Protein AF-A0A563VP16-F1 (afdb_monomer_lite)

Foldseek 3Di:
DLLLVVVLVLVCVQPNNLQKDAFPQWEQWPDPPRTDGFRIFGADPVVSVVCPPPSYHYLPDQATQETEHEQDDDDVSCCCQVPVVQLGCLRSVHQKYWYQYQVVLWIWIWGRDPSHTDTPDIFHDQDFDDDPVRRVDGDHSCNSNVSVPPD

pLDDT: mean 92.42, std 10.99, range [36.97, 98.69]

Secondary structure (DSSP, 8-state):
-HHHHHHHHHHHHHH-GGGEEETT-EEE-SSSSSEE--SEEEPPHHHHHHTSS--EE-TTSPPPSEEEEEPPSSHHHHHIIIIIIHHHHHHTT-SEEEEEETTTTEEEEEEEETTEEEEEEEEETTPBP--SS-TT---BHHHHHHTT---

InterPro domains:
  IPR008538 Putative restriction endonuclease [PF05685] (24-141)
  IPR008538 Putative restriction endonuclease [cd06260] (2-112)
  IPR011335 Restriction endonuclease type II-like [SSF52980] (31-145)
  IPR012296 Nuclease, putative, TT1808 [G3DSA:3.90.1570.10] (1-147)

Sequence (151 aa):
MQIATFLLLQFALLVGYRRVRGHGLELEVNGEPRNRYPDLTILREEHIQQLAKRNTLRLKMTPPLLVIEVVSPGELQRDRDYIAKRSQYQDCGISEYWIVDPDTQTVMVLELVAKTYTEVGSFSGYEQVRSPQFRELNLTAAQIFASANQE

Organism: NCBI:txid945734

Radius of gyration: 14.53 Å; chains: 1; bounding box: 38×34×43 Å

Structure (mmCIF, N/CA/C/O backbone):
data_AF-A0A563VP16-F1
#
_entry.id   AF-A0A563VP16-F1
#
loop_
_atom_site.group_PDB
_atom_site.id
_atom_site.type_symbol
_atom_site.label_atom_id
_atom_site.label_alt_id
_atom_site.label_comp_id
_atom_site.label_asym_id
_atom_site.label_entity_id
_atom_site.label_seq_id
_atom_site.pdbx_PDB_ins_code
_atom_site.Cartn_x
_atom_site.Cartn_y
_atom_site.Cartn_z
_atom_site.occupancy
_atom_site.B_iso_or_equiv
_atom_site.auth_seq_id
_atom_site.auth_comp_id
_atom_site.auth_asym_id
_atom_site.auth_atom_id
_atom_site.pdbx_PDB_model_num
ATOM 1 N N . MET A 1 1 ? 2.208 2.641 14.647 1.00 68.81 1 MET A N 1
ATOM 2 C CA . MET A 1 1 ? 3.373 1.720 14.623 1.00 68.81 1 MET A CA 1
ATOM 3 C C . MET A 1 1 ? 2.979 0.256 14.852 1.00 68.81 1 MET A C 1
ATOM 5 O O . MET A 1 1 ? 3.448 -0.592 14.108 1.00 68.81 1 MET A O 1
ATOM 9 N N . GLN A 1 2 ? 2.109 -0.062 15.821 1.00 89.88 2 GLN A N 1
ATOM 10 C CA . GLN A 1 2 ? 1.733 -1.453 16.140 1.00 89.88 2 GLN A CA 1
ATOM 11 C C . GLN A 1 2 ? 1.025 -2.189 14.979 1.00 89.88 2 GLN A C 1
ATOM 13 O O . GLN A 1 2 ? 1.425 -3.302 14.645 1.00 89.88 2 GLN A O 1
ATOM 18 N N . ILE A 1 3 ? 0.083 -1.533 14.286 1.00 94.19 3 ILE A N 1
ATOM 19 C CA . ILE A 1 3 ? -0.632 -2.091 13.116 1.00 94.19 3 ILE A CA 1
ATOM 20 C C . ILE A 1 3 ? 0.329 -2.545 12.007 1.00 94.19 3 ILE A C 1
ATOM 22 O O . ILE A 1 3 ? 0.245 -3.675 11.530 1.00 94.19 3 ILE A O 1
ATOM 26 N N . ALA A 1 4 ? 1.272 -1.683 11.611 1.00 93.12 4 ALA A N 1
ATOM 27 C CA . ALA A 1 4 ? 2.241 -1.998 10.562 1.00 93.12 4 ALA A CA 1
ATOM 28 C C . ALA A 1 4 ? 3.132 -3.190 10.952 1.00 93.12 4 ALA A C 1
ATOM 30 O O . ALA A 1 4 ? 3.375 -4.071 10.131 1.00 93.12 4 ALA A O 1
ATOM 31 N N . THR A 1 5 ? 3.564 -3.265 12.216 1.00 94.62 5 THR A N 1
ATOM 32 C CA . THR A 1 5 ? 4.327 -4.408 12.739 1.00 94.62 5 THR A CA 1
ATOM 33 C C . THR A 1 5 ? 3.503 -5.695 12.737 1.00 94.62 5 THR A C 1
ATOM 35 O O . THR A 1 5 ? 4.008 -6.737 12.326 1.00 94.62 5 THR A O 1
ATOM 38 N N . PHE A 1 6 ? 2.236 -5.643 13.157 1.00 96.44 6 PHE A N 1
ATOM 39 C CA . PHE A 1 6 ? 1.346 -6.802 13.114 1.00 96.44 6 PHE A CA 1
ATOM 40 C C . PHE A 1 6 ? 1.196 -7.324 11.681 1.00 96.44 6 PHE A C 1
ATOM 42 O O . PHE A 1 6 ? 1.455 -8.501 11.427 1.00 96.44 6 PHE A O 1
ATOM 49 N N . LEU A 1 7 ? 0.872 -6.444 10.729 1.00 97.25 7 LEU A N 1
ATOM 50 C CA . LEU A 1 7 ? 0.759 -6.806 9.315 1.00 97.25 7 LEU A CA 1
ATOM 51 C C . LEU A 1 7 ? 2.080 -7.346 8.759 1.00 97.25 7 LEU A C 1
ATOM 53 O O . LEU A 1 7 ? 2.073 -8.344 8.042 1.00 97.25 7 LEU A O 1
ATOM 57 N N . LEU A 1 8 ? 3.219 -6.758 9.134 1.00 97.38 8 LEU A N 1
ATOM 58 C CA . LEU A 1 8 ? 4.539 -7.258 8.752 1.00 97.38 8 LEU A CA 1
ATOM 59 C C . LEU A 1 8 ? 4.726 -8.718 9.165 1.00 97.38 8 LEU A C 1
ATOM 61 O O . LEU A 1 8 ? 5.177 -9.517 8.347 1.00 97.38 8 LEU A O 1
ATOM 65 N N . LEU A 1 9 ? 4.367 -9.078 10.399 1.00 96.94 9 LEU A N 1
ATOM 66 C CA . LEU A 1 9 ? 4.473 -10.454 10.887 1.00 96.94 9 LEU A CA 1
ATOM 67 C C . LEU A 1 9 ? 3.534 -11.397 10.127 1.00 96.94 9 LEU A C 1
ATOM 69 O O . LEU A 1 9 ? 3.963 -12.474 9.715 1.00 96.94 9 LEU A O 1
ATOM 73 N N . GLN A 1 10 ? 2.288 -10.980 9.882 1.00 97.56 10 GLN A N 1
ATOM 74 C CA . GLN A 1 10 ? 1.316 -11.784 9.133 1.00 97.56 10 GLN A CA 1
ATOM 75 C C . GLN A 1 10 ? 1.794 -12.061 7.703 1.00 97.56 10 GLN A C 1
ATOM 77 O O . GLN A 1 10 ? 1.821 -13.209 7.259 1.00 97.56 10 GLN A O 1
ATOM 82 N N . PHE A 1 11 ? 2.269 -11.033 6.998 1.00 98.12 11 PHE A N 1
ATOM 83 C CA . P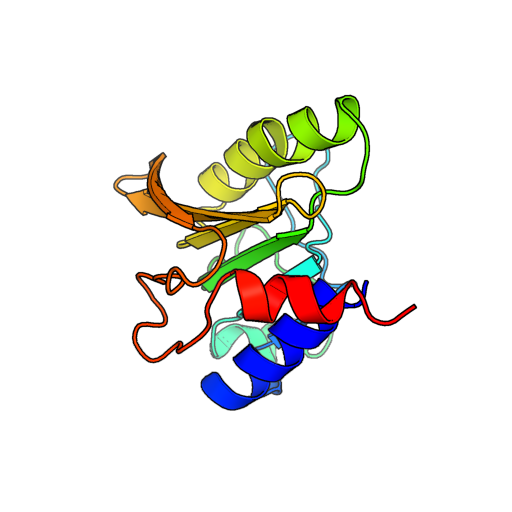HE A 1 11 ? 2.816 -11.213 5.658 1.00 98.12 11 PHE A CA 1
ATOM 84 C C . PHE A 1 11 ? 4.148 -11.969 5.665 1.00 98.12 11 PHE A C 1
ATOM 86 O O . PHE A 1 11 ? 4.402 -12.748 4.752 1.00 98.12 11 PHE A O 1
ATOM 93 N N . ALA A 1 12 ? 4.997 -11.810 6.682 1.00 97.75 12 ALA A N 1
ATOM 94 C CA . ALA A 1 12 ? 6.248 -12.561 6.772 1.00 97.75 12 ALA A CA 1
ATOM 95 C C . ALA A 1 12 ? 6.002 -14.068 6.924 1.00 97.75 12 ALA A C 1
ATOM 97 O O . ALA A 1 12 ? 6.757 -14.856 6.352 1.00 97.75 12 ALA A O 1
ATOM 98 N N . LEU A 1 13 ? 4.946 -14.458 7.645 1.00 96.88 13 LEU A N 1
ATOM 99 C CA . LEU A 1 13 ? 4.494 -15.848 7.740 1.00 96.88 13 LEU A CA 1
ATOM 100 C C . LEU A 1 13 ? 3.905 -16.351 6.417 1.00 96.88 13 LEU A C 1
ATOM 102 O O . LEU A 1 13 ? 4.166 -17.488 6.038 1.00 96.88 13 LEU A O 1
ATOM 106 N N . LEU A 1 14 ? 3.159 -15.503 5.703 1.00 97.31 14 LEU A N 1
ATOM 107 C CA . LEU A 1 14 ? 2.484 -15.879 4.460 1.00 97.31 14 LEU A CA 1
ATOM 108 C C . LEU A 1 14 ? 3.432 -15.993 3.255 1.00 97.31 14 LEU A C 1
ATOM 110 O O . LEU A 1 14 ? 3.327 -16.929 2.470 1.00 97.31 14 LEU A O 1
ATOM 114 N N . VAL A 1 15 ? 4.350 -15.036 3.080 1.00 97.19 15 VAL A N 1
ATOM 115 C CA . VAL A 1 15 ? 5.194 -14.931 1.871 1.00 97.19 15 VAL A CA 1
ATOM 116 C C . VAL A 1 15 ? 6.691 -15.095 2.135 1.00 97.19 15 VAL A C 1
ATOM 118 O O . VAL A 1 15 ? 7.493 -15.058 1.201 1.00 97.19 15 VAL A O 1
ATOM 121 N N . GLY A 1 16 ? 7.086 -15.261 3.398 1.00 97.62 16 GLY A N 1
ATOM 122 C CA . GLY A 1 16 ? 8.479 -15.314 3.830 1.00 97.62 16 GLY A CA 1
ATOM 123 C C . GLY A 1 16 ? 9.070 -13.931 4.124 1.00 97.62 16 GLY A C 1
ATOM 124 O O . GLY A 1 16 ? 9.001 -13.000 3.319 1.00 97.62 16 GLY A O 1
ATOM 125 N N . TYR A 1 17 ? 9.749 -13.810 5.269 1.00 96.69 17 TYR A N 1
ATOM 126 C CA . TYR A 1 17 ? 10.275 -12.542 5.800 1.00 96.69 17 TYR A CA 1
ATOM 127 C C . TYR A 1 17 ? 11.169 -11.752 4.825 1.00 96.69 17 TYR A C 1
ATOM 129 O O . TYR A 1 17 ? 11.187 -10.524 4.845 1.00 96.69 17 TYR A O 1
ATOM 137 N N . ARG A 1 18 ? 11.896 -12.429 3.922 1.00 97.06 18 ARG A N 1
ATOM 138 C CA . ARG A 1 18 ? 12.786 -11.768 2.948 1.00 97.06 18 ARG A CA 1
ATOM 139 C C . ARG A 1 18 ? 12.034 -10.929 1.919 1.00 97.06 18 ARG A C 1
ATOM 141 O O . ARG A 1 18 ? 12.650 -10.023 1.352 1.00 97.06 18 ARG A O 1
ATOM 148 N N . ARG A 1 19 ? 10.745 -11.199 1.700 1.00 97.94 19 ARG A N 1
ATOM 149 C CA . ARG A 1 19 ? 9.876 -10.467 0.769 1.00 97.94 19 ARG A CA 1
ATOM 150 C C . ARG A 1 19 ? 9.106 -9.330 1.428 1.00 97.94 19 ARG A C 1
ATOM 152 O O . ARG A 1 19 ? 8.422 -8.596 0.731 1.00 97.94 19 ARG A O 1
ATOM 159 N N . VAL A 1 20 ? 9.237 -9.146 2.736 1.00 98.12 20 VAL A N 1
ATOM 160 C CA . VAL A 1 20 ? 8.524 -8.098 3.464 1.00 98.12 20 VAL A CA 1
ATOM 161 C C . VAL A 1 20 ? 9.502 -6.993 3.846 1.00 98.12 20 VAL A C 1
ATOM 163 O O . VAL A 1 20 ? 10.611 -7.255 4.322 1.00 98.12 20 VAL A O 1
ATOM 166 N N . ARG A 1 21 ? 9.133 -5.739 3.592 1.00 97.12 21 ARG A N 1
ATOM 167 C CA . ARG A 1 21 ? 9.887 -4.558 4.025 1.00 97.12 21 ARG A CA 1
ATOM 168 C C . ARG A 1 21 ? 8.952 -3.630 4.772 1.00 97.12 21 ARG A C 1
ATOM 170 O O . ARG A 1 21 ? 7.931 -3.247 4.220 1.00 97.12 21 ARG A O 1
ATOM 177 N N . GLY A 1 22 ? 9.304 -3.304 6.009 1.00 94.25 22 GLY A N 1
ATOM 178 C CA . GLY A 1 22 ? 8.622 -2.259 6.765 1.00 94.25 22 GLY A CA 1
ATOM 179 C C . GLY A 1 22 ? 9.180 -0.871 6.453 1.00 94.25 22 GLY A C 1
ATOM 180 O O . GLY A 1 22 ? 9.892 -0.672 5.462 1.00 94.25 22 GLY A O 1
ATOM 181 N N . HIS A 1 23 ? 8.918 0.053 7.373 1.00 86.25 23 HIS A N 1
ATOM 182 C CA . HIS A 1 23 ? 9.420 1.421 7.341 1.00 86.25 23 HIS A CA 1
ATOM 183 C C . HIS A 1 23 ? 10.941 1.488 7.082 1.00 86.25 23 HIS A C 1
ATOM 185 O O . HIS A 1 23 ? 11.735 0.805 7.735 1.00 86.25 23 HIS A O 1
ATOM 191 N N . GLY A 1 24 ? 11.349 2.331 6.126 1.00 90.62 24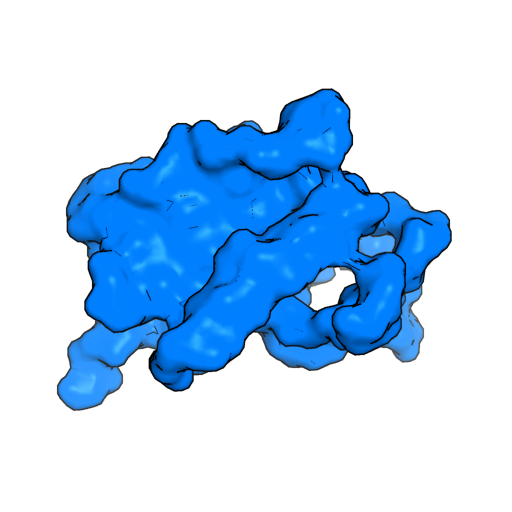 GLY A N 1
ATOM 192 C CA . GLY A 1 24 ? 12.745 2.508 5.698 1.00 90.62 24 GLY A CA 1
ATOM 193 C C . GLY A 1 24 ? 13.063 1.977 4.296 1.00 90.62 24 GLY A C 1
ATOM 194 O O . GLY A 1 24 ? 14.196 2.119 3.830 1.00 90.62 24 GLY A O 1
ATOM 195 N N . LEU A 1 25 ? 12.091 1.376 3.606 1.00 96.94 25 LEU A N 1
ATOM 196 C CA . LEU A 1 25 ? 12.164 1.175 2.160 1.00 96.94 25 LEU A CA 1
ATOM 197 C C . LEU A 1 25 ? 11.921 2.504 1.443 1.00 96.94 25 LEU A C 1
ATOM 199 O O . LEU A 1 25 ? 10.872 3.113 1.611 1.00 96.94 25 LEU A O 1
ATOM 203 N N . GLU A 1 26 ? 12.883 2.936 0.633 1.00 97.94 26 GLU A N 1
ATOM 204 C CA . GLU A 1 26 ? 12.706 4.069 -0.276 1.00 97.94 26 GLU A CA 1
ATOM 205 C C . GLU A 1 26 ? 12.045 3.571 -1.568 1.00 97.94 26 GLU A C 1
ATOM 207 O O . GLU A 1 26 ? 12.527 2.627 -2.195 1.00 97.94 26 GLU A O 1
ATOM 212 N N . LEU A 1 27 ? 10.950 4.198 -1.979 1.00 98.06 27 LEU A N 1
ATOM 213 C CA . LEU A 1 27 ? 10.264 3.919 -3.237 1.00 98.06 27 LEU A CA 1
ATOM 214 C C . LEU A 1 27 ? 10.276 5.184 -4.094 1.00 98.06 27 LEU A C 1
ATOM 216 O O . LEU A 1 27 ? 9.635 6.172 -3.739 1.00 98.06 27 LEU A O 1
ATOM 220 N N . GLU A 1 28 ? 10.997 5.152 -5.213 1.00 97.88 28 GLU A N 1
ATOM 221 C CA . GLU A 1 28 ? 10.944 6.222 -6.209 1.00 97.88 28 GLU A CA 1
ATOM 222 C C . GLU A 1 28 ? 9.549 6.253 -6.848 1.00 97.88 28 GLU A C 1
ATOM 224 O O . GLU A 1 28 ? 9.013 5.220 -7.255 1.00 97.88 28 GLU A O 1
ATOM 229 N N . VAL A 1 29 ? 8.975 7.448 -6.951 1.00 96.94 29 VAL A N 1
ATOM 230 C CA . VAL A 1 29 ? 7.653 7.700 -7.528 1.00 96.94 29 VAL A CA 1
ATOM 231 C C . VAL A 1 29 ? 7.712 8.867 -8.513 1.00 96.94 29 VAL A C 1
ATOM 233 O O . VAL A 1 29 ? 8.615 9.703 -8.468 1.00 96.94 29 VAL A O 1
ATOM 236 N N . ASN A 1 30 ? 6.727 8.942 -9.407 1.00 93.81 30 ASN A N 1
ATOM 237 C CA . ASN A 1 30 ? 6.570 10.095 -10.290 1.00 93.81 30 ASN A CA 1
ATOM 238 C C . ASN A 1 30 ? 6.022 11.313 -9.521 1.00 93.81 30 ASN A C 1
ATOM 240 O O . ASN A 1 30 ? 5.253 11.171 -8.568 1.00 93.81 30 ASN A O 1
ATOM 244 N N . GLY A 1 31 ? 6.377 12.519 -9.967 1.00 91.75 31 GLY A N 1
ATOM 245 C CA . GLY A 1 31 ? 5.912 13.774 -9.367 1.00 91.75 31 GLY A CA 1
ATOM 246 C C . GLY A 1 31 ? 6.653 14.164 -8.084 1.00 91.75 31 GLY A C 1
ATOM 247 O O . GLY A 1 31 ? 7.761 13.696 -7.827 1.00 91.75 31 GLY A O 1
ATOM 248 N N . GLU A 1 32 ? 6.048 15.054 -7.295 1.00 88.19 32 GLU A N 1
ATOM 249 C CA . GLU A 1 32 ? 6.608 15.527 -6.026 1.00 88.19 32 GLU A CA 1
ATOM 250 C C . GLU A 1 32 ? 5.757 15.046 -4.831 1.00 88.19 32 GLU A C 1
ATOM 252 O O . GLU A 1 32 ? 4.532 15.191 -4.852 1.00 88.19 32 GLU A O 1
ATOM 257 N N . PRO A 1 33 ? 6.376 14.485 -3.774 1.00 92.06 33 PRO A N 1
ATOM 258 C CA . PRO A 1 33 ? 7.802 14.173 -3.665 1.00 92.06 33 PRO A CA 1
ATOM 259 C C . PRO A 1 33 ? 8.194 13.008 -4.584 1.00 92.06 33 PRO A C 1
ATOM 261 O O . PRO A 1 33 ? 7.378 12.122 -4.831 1.00 92.06 33 PRO A O 1
ATOM 264 N N . ARG A 1 34 ? 9.462 12.982 -5.014 1.00 95.06 34 ARG A N 1
ATOM 265 C CA . ARG A 1 34 ? 10.032 11.921 -5.874 1.00 95.06 34 ARG A CA 1
ATOM 266 C C . ARG A 1 34 ? 10.254 10.581 -5.185 1.00 95.06 34 ARG A C 1
ATOM 268 O O . ARG A 1 34 ? 10.492 9.587 -5.857 1.00 95.06 34 ARG A O 1
ATOM 275 N N . ASN A 1 35 ? 10.195 10.558 -3.858 1.00 95.38 35 ASN A N 1
ATOM 276 C CA . ASN A 1 35 ? 10.354 9.354 -3.058 1.00 95.38 35 ASN A CA 1
ATOM 277 C C . ASN A 1 35 ? 9.229 9.250 -2.029 1.00 95.38 35 ASN A C 1
ATOM 279 O O . ASN A 1 35 ? 8.817 10.247 -1.423 1.00 95.38 35 ASN A O 1
ATOM 283 N N . ARG A 1 36 ? 8.777 8.022 -1.794 1.00 95.38 36 ARG A N 1
ATOM 284 C CA . ARG A 1 36 ? 7.901 7.640 -0.688 1.00 95.38 36 ARG A CA 1
ATOM 285 C C . ARG A 1 36 ? 8.598 6.616 0.200 1.00 95.38 36 ARG A C 1
ATOM 287 O O . ARG A 1 36 ? 9.522 5.932 -0.230 1.00 95.38 36 ARG A O 1
ATOM 294 N N . TYR A 1 37 ? 8.131 6.535 1.439 1.00 95.69 37 TYR A N 1
ATOM 295 C CA . TYR A 1 37 ? 8.591 5.577 2.438 1.00 95.69 37 TYR A CA 1
ATOM 296 C C . TYR A 1 37 ? 7.358 4.869 2.988 1.00 95.69 37 TYR A C 1
ATOM 298 O O . TYR A 1 37 ? 6.785 5.357 3.961 1.00 95.69 37 TYR A O 1
ATOM 306 N N . PRO A 1 38 ? 6.888 3.805 2.318 1.00 96.00 38 PRO A N 1
ATOM 307 C CA . PRO A 1 38 ? 5.683 3.122 2.752 1.00 96.00 38 PRO A CA 1
ATOM 308 C C . PRO A 1 38 ? 5.875 2.419 4.097 1.00 96.00 38 PRO A C 1
ATOM 310 O O . PRO A 1 38 ? 6.982 1.971 4.416 1.00 96.00 38 PRO A O 1
ATOM 313 N N . ASP A 1 39 ? 4.790 2.267 4.857 1.00 95.88 39 ASP A N 1
ATOM 314 C CA . ASP A 1 39 ? 4.823 1.566 6.146 1.00 95.88 39 ASP A CA 1
ATOM 315 C C . ASP A 1 39 ? 5.104 0.070 5.987 1.00 95.88 39 ASP A C 1
ATOM 317 O O . ASP A 1 39 ? 5.850 -0.518 6.778 1.00 95.88 39 ASP A O 1
ATOM 321 N N . LEU A 1 40 ? 4.527 -0.546 4.950 1.00 97.75 40 LEU A N 1
ATOM 322 C CA . LEU A 1 40 ? 4.795 -1.927 4.573 1.00 97.75 40 LEU A CA 1
ATOM 323 C C . LEU A 1 40 ? 4.795 -2.088 3.054 1.00 97.75 40 LEU A C 1
ATOM 325 O O . LEU A 1 40 ? 3.994 -1.498 2.330 1.00 97.75 40 LEU A O 1
ATOM 329 N N . THR A 1 41 ? 5.691 -2.927 2.551 1.00 98.50 41 THR A N 1
ATOM 330 C CA . THR A 1 41 ? 5.756 -3.291 1.138 1.00 98.50 41 THR A CA 1
ATOM 331 C C . THR A 1 41 ? 6.049 -4.776 0.987 1.00 98.50 41 THR A C 1
ATOM 333 O O . THR A 1 41 ? 6.980 -5.307 1.603 1.00 98.50 41 THR A O 1
ATOM 336 N N . ILE A 1 42 ? 5.271 -5.438 0.131 1.00 98.56 42 ILE A N 1
ATOM 337 C CA . ILE A 1 42 ? 5.497 -6.824 -0.270 1.00 98.56 42 ILE A CA 1
ATOM 338 C C . ILE A 1 42 ? 6.225 -6.842 -1.606 1.00 98.56 42 ILE A C 1
ATOM 340 O O . ILE A 1 42 ? 5.730 -6.391 -2.640 1.00 98.56 42 ILE A O 1
ATOM 344 N N . LEU A 1 43 ? 7.434 -7.377 -1.559 1.00 98.38 43 LEU A N 1
ATOM 345 C CA . LEU A 1 43 ? 8.354 -7.459 -2.671 1.00 98.38 43 LEU A CA 1
ATOM 346 C C . LEU A 1 43 ? 8.085 -8.686 -3.549 1.00 98.38 43 LEU A C 1
ATOM 348 O O . LEU A 1 43 ? 7.582 -9.732 -3.112 1.00 98.38 43 LEU A O 1
ATOM 352 N N . ARG A 1 44 ? 8.527 -8.571 -4.799 1.00 98.12 44 ARG A N 1
ATOM 353 C CA . ARG A 1 44 ? 8.737 -9.713 -5.689 1.00 98.12 44 ARG A CA 1
ATOM 354 C C . ARG A 1 44 ? 10.014 -10.454 -5.299 1.00 98.12 44 ARG A C 1
ATOM 356 O O . ARG A 1 44 ? 10.826 -9.957 -4.519 1.00 98.12 44 ARG A O 1
ATOM 363 N N . GLU A 1 45 ? 10.210 -11.655 -5.827 1.00 97.06 45 GLU A N 1
ATOM 364 C CA . GLU A 1 45 ? 11.415 -12.426 -5.511 1.00 97.06 45 GLU A CA 1
ATOM 365 C C . GLU A 1 45 ? 12.683 -11.774 -6.071 1.00 97.06 45 GLU A C 1
ATOM 367 O O . GLU A 1 45 ? 13.695 -11.708 -5.367 1.00 97.06 45 GLU A O 1
ATOM 372 N N . GLU A 1 46 ? 12.629 -11.201 -7.281 1.00 97.38 46 GLU A N 1
ATOM 373 C CA . GLU A 1 46 ? 13.791 -10.548 -7.895 1.00 97.38 46 GLU A CA 1
ATOM 374 C C . GLU A 1 46 ? 14.295 -9.344 -7.082 1.00 97.38 46 GLU A C 1
ATOM 376 O O . GLU A 1 46 ? 15.496 -9.052 -7.049 1.00 97.38 46 GLU A O 1
ATOM 381 N N . HIS A 1 47 ? 13.393 -8.685 -6.349 1.00 98.06 47 HIS A N 1
ATOM 382 C CA . HIS A 1 47 ? 13.709 -7.546 -5.491 1.00 98.06 47 HIS A CA 1
ATOM 383 C C . HIS A 1 47 ? 14.662 -7.929 -4.358 1.00 98.06 47 HIS A C 1
ATOM 385 O O . HIS A 1 47 ? 15.477 -7.109 -3.945 1.00 98.06 47 HIS A O 1
ATOM 391 N N . ILE A 1 48 ? 14.630 -9.172 -3.868 1.00 96.50 48 ILE A N 1
ATOM 392 C CA . ILE A 1 48 ? 15.469 -9.604 -2.740 1.00 96.50 48 ILE A CA 1
ATOM 393 C C . ILE A 1 48 ? 16.955 -9.386 -3.047 1.00 96.50 48 ILE A C 1
ATOM 395 O O . ILE A 1 48 ? 17.695 -8.884 -2.200 1.00 96.50 48 ILE A O 1
ATOM 399 N N . GLN A 1 49 ? 17.394 -9.750 -4.255 1.00 96.62 49 GLN A N 1
ATOM 400 C CA . GLN A 1 49 ? 18.780 -9.551 -4.676 1.00 96.62 49 GLN A CA 1
ATOM 401 C C . GLN A 1 49 ? 19.043 -8.099 -5.084 1.00 96.62 49 GLN A C 1
ATOM 403 O O . GLN A 1 49 ? 20.083 -7.541 -4.734 1.00 96.62 49 GLN A O 1
ATOM 408 N N . GLN A 1 50 ? 18.095 -7.464 -5.780 1.00 96.88 50 GLN A N 1
ATOM 409 C CA . GLN A 1 50 ? 18.245 -6.084 -6.250 1.00 96.88 50 GLN A CA 1
ATOM 410 C C . GLN A 1 50 ? 18.389 -5.078 -5.094 1.00 96.88 50 GLN A C 1
ATOM 412 O O . GLN A 1 50 ? 19.124 -4.099 -5.227 1.00 96.88 50 GLN A O 1
ATOM 417 N N . LEU A 1 51 ? 17.750 -5.344 -3.948 1.00 96.44 51 LEU A N 1
ATOM 418 C CA . LEU A 1 51 ? 17.782 -4.482 -2.763 1.00 96.44 51 LEU A CA 1
ATOM 419 C C . LEU A 1 51 ? 18.868 -4.866 -1.746 1.00 96.44 51 LEU A C 1
ATOM 421 O O . LEU A 1 51 ? 18.985 -4.223 -0.705 1.00 96.44 51 LEU A O 1
ATOM 425 N N . ALA A 1 52 ? 19.695 -5.878 -2.027 1.00 92.69 52 ALA A N 1
ATOM 426 C CA . ALA A 1 52 ? 20.693 -6.372 -1.074 1.00 92.69 52 ALA A CA 1
ATOM 427 C C . ALA A 1 52 ? 21.737 -5.313 -0.671 1.00 92.69 52 ALA A C 1
ATOM 429 O O . ALA A 1 52 ? 22.263 -5.354 0.437 1.00 92.69 52 ALA A O 1
ATOM 430 N N . LYS A 1 53 ? 22.044 -4.367 -1.572 1.00 90.81 53 LYS A N 1
ATOM 431 C CA . LYS A 1 53 ? 23.014 -3.283 -1.325 1.00 90.81 53 LYS A CA 1
ATOM 432 C C . LYS A 1 53 ? 22.366 -1.964 -0.920 1.00 90.81 53 LYS A C 1
ATOM 434 O O . LYS A 1 53 ? 22.987 -1.168 -0.226 1.00 90.81 53 LYS A O 1
ATOM 439 N N . ARG A 1 54 ? 21.154 -1.699 -1.408 1.00 93.88 54 ARG A N 1
ATOM 440 C CA . ARG A 1 54 ? 20.424 -0.458 -1.154 1.00 93.88 54 ARG A CA 1
ATOM 441 C C . ARG A 1 54 ? 18.940 -0.776 -1.073 1.00 93.88 54 ARG A C 1
ATOM 443 O O . ARG A 1 54 ? 18.388 -1.338 -2.013 1.00 93.88 54 ARG A O 1
ATOM 450 N N . ASN A 1 55 ? 18.306 -0.375 0.023 1.00 96.25 55 ASN A N 1
ATOM 451 C CA . ASN A 1 55 ? 16.886 -0.600 0.270 1.00 96.25 55 ASN A CA 1
ATOM 452 C C . ASN A 1 55 ? 16.017 0.429 -0.481 1.00 96.25 55 ASN A C 1
ATOM 454 O O . ASN A 1 55 ? 15.258 1.173 0.135 1.00 96.25 55 ASN A O 1
ATOM 458 N N . THR A 1 56 ? 16.184 0.497 -1.806 1.00 97.81 56 THR A N 1
ATOM 459 C CA . THR A 1 56 ? 15.488 1.446 -2.683 1.00 97.81 56 THR A CA 1
ATOM 460 C C . THR A 1 56 ? 14.899 0.723 -3.890 1.00 97.81 56 THR A C 1
ATOM 462 O O . THR A 1 56 ? 15.640 0.117 -4.669 1.00 97.81 56 THR A O 1
ATOM 465 N N . LEU A 1 57 ? 13.585 0.836 -4.076 1.00 97.94 57 LEU A N 1
ATOM 466 C CA . LEU A 1 57 ? 12.889 0.480 -5.310 1.00 97.94 57 LEU A CA 1
ATOM 467 C C . LEU A 1 57 ? 12.899 1.680 -6.253 1.00 97.94 57 LEU A C 1
ATOM 469 O O . LEU A 1 57 ? 12.386 2.744 -5.919 1.00 97.94 57 LEU A O 1
ATOM 473 N N . ARG A 1 58 ? 13.498 1.506 -7.431 1.00 97.31 58 ARG A N 1
ATOM 474 C CA . ARG A 1 58 ? 13.608 2.555 -8.450 1.00 97.31 58 ARG A CA 1
ATOM 475 C C . ARG A 1 58 ? 12.493 2.446 -9.478 1.00 97.31 58 ARG A C 1
ATOM 477 O O . ARG A 1 58 ? 12.095 1.331 -9.803 1.00 97.31 58 ARG A O 1
ATOM 484 N N . LEU A 1 59 ? 12.100 3.562 -10.093 1.00 95.00 59 LEU A N 1
ATOM 485 C CA . LEU A 1 59 ? 11.017 3.605 -11.098 1.00 95.00 59 LEU A CA 1
ATOM 486 C C . LEU A 1 59 ? 11.236 2.660 -12.292 1.00 95.00 59 LEU A C 1
ATOM 488 O O . LEU A 1 59 ? 10.288 2.190 -12.908 1.00 95.00 59 LEU A O 1
ATOM 492 N N . LYS A 1 60 ? 12.498 2.370 -12.625 1.00 95.19 60 LYS A N 1
ATOM 493 C CA . LYS A 1 60 ? 12.871 1.460 -13.721 1.00 95.19 60 LYS A CA 1
ATOM 494 C C . LYS A 1 60 ? 12.792 -0.033 -13.371 1.00 95.19 60 LYS A C 1
ATOM 496 O O . LYS A 1 60 ? 13.107 -0.865 -14.218 1.00 95.19 60 LYS A O 1
ATOM 501 N N . MET A 1 61 ? 12.514 -0.375 -12.116 1.00 97.38 61 MET A N 1
ATOM 502 C CA . MET A 1 61 ? 12.387 -1.757 -11.648 1.00 97.38 61 MET A CA 1
ATOM 503 C C . MET A 1 61 ? 10.935 -2.218 -11.779 1.00 97.38 61 MET A C 1
ATOM 505 O O . MET A 1 61 ? 10.026 -1.400 -11.887 1.00 97.38 61 MET A O 1
ATOM 509 N N . THR A 1 62 ? 10.696 -3.530 -11.724 1.00 97.75 62 THR A N 1
ATOM 510 C CA . THR A 1 62 ? 9.330 -4.048 -11.584 1.00 97.75 62 THR A CA 1
ATOM 511 C C . THR A 1 62 ? 8.714 -3.472 -10.300 1.00 97.75 62 THR A C 1
ATOM 513 O O . THR A 1 62 ? 9.390 -3.510 -9.266 1.00 97.75 62 THR A O 1
ATOM 516 N N . PRO A 1 63 ? 7.468 -2.966 -10.305 1.00 97.75 63 PRO A N 1
ATOM 517 C CA . PRO A 1 63 ? 6.837 -2.451 -9.091 1.00 97.75 63 PRO A CA 1
ATOM 518 C C . PRO A 1 63 ? 6.650 -3.559 -8.043 1.00 97.75 63 PRO A C 1
ATOM 520 O O . PRO A 1 63 ? 6.550 -4.736 -8.412 1.00 97.75 63 PRO A O 1
ATOM 523 N N . PRO A 1 64 ? 6.601 -3.231 -6.738 1.00 98.31 64 PRO A N 1
ATOM 524 C CA . PRO A 1 64 ? 6.261 -4.201 -5.699 1.00 98.31 64 PRO A CA 1
ATOM 525 C C . PRO A 1 64 ? 4.853 -4.771 -5.912 1.00 98.31 64 PRO A C 1
ATOM 527 O O . PRO A 1 64 ? 4.057 -4.248 -6.692 1.00 98.31 64 PRO A O 1
ATOM 530 N N . LEU A 1 65 ? 4.562 -5.878 -5.231 1.00 98.44 65 LEU A N 1
ATOM 531 C CA . LEU A 1 65 ? 3.256 -6.531 -5.322 1.00 98.44 65 LEU A CA 1
ATOM 532 C C . LEU A 1 65 ? 2.197 -5.724 -4.575 1.00 98.44 65 LEU A C 1
ATOM 534 O O . LEU A 1 65 ? 1.125 -5.473 -5.114 1.00 98.44 65 LEU A O 1
ATOM 538 N N . LEU A 1 66 ? 2.521 -5.298 -3.356 1.00 98.69 66 LEU A N 1
ATOM 539 C CA . LEU A 1 66 ? 1.598 -4.612 -2.461 1.00 98.69 66 LEU A CA 1
ATOM 540 C C . LEU A 1 66 ? 2.324 -3.516 -1.689 1.00 98.69 66 LEU A C 1
ATOM 542 O O . LEU A 1 66 ? 3.431 -3.737 -1.194 1.00 98.69 66 LEU A O 1
ATOM 546 N N . VAL A 1 67 ? 1.672 -2.366 -1.557 1.00 98.50 67 VAL A N 1
ATOM 547 C CA . VAL A 1 67 ? 2.022 -1.315 -0.598 1.00 98.50 67 VAL A CA 1
ATOM 548 C C . VAL A 1 67 ? 0.878 -1.147 0.401 1.00 98.50 67 VAL A C 1
ATOM 550 O O . VAL A 1 67 ? -0.285 -1.127 0.006 1.00 98.50 67 VAL A O 1
ATOM 553 N N . ILE A 1 68 ? 1.204 -1.019 1.687 1.00 97.88 68 ILE A N 1
ATOM 554 C CA . ILE A 1 68 ? 0.242 -0.706 2.750 1.00 97.88 68 ILE A CA 1
ATOM 555 C C . ILE A 1 68 ? 0.685 0.574 3.447 1.00 97.88 68 ILE A C 1
ATOM 557 O O . ILE A 1 68 ? 1.852 0.709 3.820 1.00 97.88 68 ILE A O 1
ATOM 561 N N . GLU A 1 69 ? -0.262 1.484 3.635 1.00 96.12 69 GLU A N 1
ATOM 562 C CA . GLU A 1 69 ? -0.091 2.727 4.380 1.00 96.12 69 GLU A CA 1
ATOM 563 C C . GLU A 1 69 ? -1.058 2.739 5.560 1.00 96.12 69 GLU A C 1
ATOM 565 O O . GLU A 1 69 ? -2.249 2.454 5.402 1.00 96.12 69 GLU A O 1
ATOM 570 N N . VAL A 1 70 ? -0.546 3.065 6.744 1.00 93.94 70 VAL A N 1
ATOM 571 C CA . VAL A 1 70 ? -1.361 3.313 7.928 1.00 93.94 70 VAL A CA 1
ATOM 572 C C . VAL A 1 70 ? -1.571 4.817 8.032 1.00 93.94 70 VAL A C 1
ATOM 574 O O . VAL A 1 70 ? -0.628 5.579 8.253 1.00 93.94 70 VAL A O 1
ATOM 577 N N . VAL A 1 71 ? -2.821 5.248 7.875 1.00 90.56 71 VAL A N 1
ATOM 578 C CA . VAL A 1 71 ? -3.192 6.661 7.948 1.00 90.56 71 VAL A CA 1
ATOM 579 C C . VAL A 1 71 ? -2.795 7.188 9.319 1.00 90.56 71 VAL A C 1
ATOM 581 O O . VAL A 1 71 ? -3.186 6.651 10.356 1.00 90.56 71 VAL A O 1
ATOM 584 N N . SER A 1 72 ? -1.974 8.233 9.318 1.00 80.75 72 SER A N 1
ATOM 585 C CA . SER A 1 72 ? -1.638 8.947 10.546 1.00 80.75 72 SER A CA 1
ATOM 586 C C . SER A 1 72 ? -2.756 9.948 10.878 1.00 80.75 72 SER A C 1
ATOM 588 O O . SER A 1 72 ? -3.389 10.467 9.958 1.00 80.75 72 SER A O 1
ATOM 590 N N . PRO A 1 73 ? -3.019 10.227 12.165 1.00 71.75 73 PRO A N 1
ATOM 591 C CA . PRO A 1 73 ? -4.146 11.065 12.569 1.00 71.75 73 PRO A CA 1
ATOM 592 C C . PRO A 1 73 ? -4.058 12.488 11.988 1.00 71.75 73 PRO A C 1
ATOM 594 O O . PRO A 1 73 ? -2.980 13.085 11.937 1.00 71.75 73 PRO A O 1
ATOM 597 N N . GLY A 1 74 ? -5.212 13.040 11.591 1.00 70.19 74 GLY A N 1
ATOM 598 C CA . GLY A 1 74 ? -5.374 14.416 11.095 1.00 70.19 74 GLY A CA 1
ATOM 599 C C . GLY A 1 74 ? -5.855 14.531 9.639 1.00 70.19 74 GLY A C 1
ATOM 600 O O . GLY A 1 74 ? -5.503 13.728 8.777 1.00 70.19 74 GLY A O 1
ATOM 601 N N . GLU A 1 75 ? -6.649 15.566 9.340 1.00 64.00 75 GLU A N 1
ATOM 602 C CA . GLU A 1 75 ? -7.306 15.748 8.029 1.00 64.00 75 GLU A CA 1
ATOM 603 C C . GLU A 1 75 ? -6.317 15.889 6.859 1.00 64.00 75 GLU A C 1
ATOM 605 O O . GLU A 1 75 ? -6.450 15.200 5.851 1.00 64.00 75 GLU A O 1
ATOM 610 N N . LEU A 1 76 ? -5.258 16.693 7.014 1.00 65.81 76 LEU A N 1
ATOM 611 C CA . LEU A 1 76 ? -4.217 16.868 5.982 1.00 65.81 76 LEU A CA 1
ATOM 612 C C . LEU A 1 76 ? -3.522 15.552 5.604 1.00 65.81 76 LEU A C 1
ATOM 614 O O . LEU A 1 76 ? -3.015 15.384 4.493 1.00 65.81 76 LEU A O 1
ATOM 618 N N . GLN A 1 77 ? -3.467 14.624 6.550 1.00 70.19 77 GLN A N 1
ATOM 619 C CA . GLN A 1 77 ? -2.802 13.348 6.381 1.00 70.19 77 GLN A CA 1
ATOM 620 C C . GLN A 1 77 ? -3.704 12.343 5.654 1.00 70.19 77 GLN A C 1
ATOM 622 O O . GLN A 1 77 ? -3.209 11.578 4.825 1.00 70.19 77 GLN A O 1
ATOM 627 N N . ARG A 1 78 ? -5.029 12.440 5.842 1.00 69.56 78 ARG A N 1
ATOM 628 C CA . ARG A 1 78 ? -6.018 11.707 5.038 1.00 69.56 78 ARG A CA 1
ATOM 629 C C . ARG A 1 78 ? -5.927 12.083 3.566 1.00 69.56 78 ARG A C 1
ATOM 631 O O . ARG A 1 78 ? -5.743 11.195 2.738 1.00 69.56 78 ARG A O 1
ATOM 638 N N . ASP A 1 79 ? -5.951 13.370 3.228 1.00 74.19 79 ASP A N 1
ATOM 639 C CA . ASP A 1 79 ? -5.852 13.802 1.824 1.00 74.19 79 ASP A CA 1
ATOM 640 C C . ASP A 1 79 ? -4.564 13.294 1.163 1.00 74.19 79 ASP A C 1
ATOM 642 O O . ASP A 1 79 ? -4.558 12.823 0.021 1.00 74.19 79 ASP A O 1
ATOM 646 N N . ARG A 1 80 ? -3.451 13.314 1.901 1.00 73.94 80 ARG A N 1
ATOM 647 C CA . ARG A 1 80 ? -2.172 12.799 1.411 1.00 73.94 80 ARG A CA 1
ATOM 648 C C . ARG A 1 80 ? -2.229 11.305 1.082 1.00 73.94 80 ARG A C 1
ATOM 650 O O . ARG A 1 80 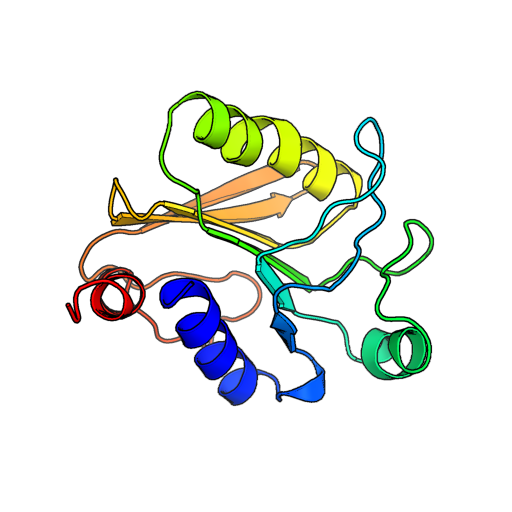? -1.703 10.909 0.040 1.00 73.94 80 ARG A O 1
ATOM 657 N N . ASP A 1 81 ? -2.826 10.493 1.947 1.00 69.25 81 ASP A N 1
ATOM 658 C CA . ASP A 1 81 ? -2.820 9.032 1.818 1.00 69.25 81 ASP A CA 1
ATOM 659 C C . ASP A 1 81 ? -3.886 8.531 0.830 1.00 69.25 81 ASP A C 1
ATOM 661 O O . ASP A 1 81 ? -3.604 7.654 0.003 1.00 69.25 81 ASP A O 1
ATOM 665 N N . TYR A 1 82 ? -5.070 9.150 0.841 1.00 75.25 82 TYR A N 1
ATOM 666 C CA . TYR A 1 82 ? -6.197 8.799 -0.026 1.00 75.25 82 TYR A CA 1
ATOM 667 C C . TYR A 1 82 ? -6.074 9.355 -1.449 1.00 75.25 82 TYR A C 1
ATOM 669 O O . TYR A 1 82 ? -6.536 8.707 -2.391 1.00 75.25 82 TYR A O 1
ATOM 677 N N . ILE A 1 83 ? -5.446 10.524 -1.630 1.00 79.88 83 ILE A N 1
ATOM 678 C CA . ILE A 1 83 ? -5.386 11.210 -2.930 1.00 79.88 83 ILE A CA 1
ATOM 679 C C . ILE A 1 83 ? -3.967 11.157 -3.500 1.00 79.88 83 ILE A C 1
ATOM 681 O O . ILE A 1 83 ? -3.729 10.522 -4.531 1.00 79.88 83 ILE A O 1
ATOM 685 N N . ALA A 1 84 ? -2.999 11.792 -2.831 1.00 83.50 84 ALA A N 1
ATOM 686 C CA . ALA A 1 84 ? -1.668 11.985 -3.411 1.00 83.50 84 ALA A CA 1
ATOM 687 C C . ALA A 1 84 ? -0.880 10.668 -3.549 1.00 83.50 84 ALA A C 1
ATOM 689 O O . ALA A 1 84 ? -0.364 10.369 -4.629 1.00 83.50 84 ALA A O 1
ATOM 690 N N . LYS A 1 85 ? -0.800 9.855 -2.484 1.00 88.94 85 LYS A N 1
ATOM 691 C CA . LYS A 1 85 ? -0.113 8.550 -2.518 1.00 88.94 85 LYS A CA 1
ATOM 692 C C . LYS A 1 85 ? -0.795 7.581 -3.482 1.00 88.94 85 LYS A C 1
ATOM 694 O O . LYS A 1 85 ? -0.107 6.943 -4.275 1.00 88.94 85 LYS A O 1
ATOM 699 N N . ARG A 1 86 ? -2.134 7.527 -3.472 1.00 93.50 86 ARG A N 1
ATOM 700 C CA . ARG A 1 86 ? -2.918 6.685 -4.389 1.00 93.50 86 ARG A CA 1
ATOM 701 C C . ARG A 1 86 ? -2.557 6.958 -5.848 1.00 93.50 86 ARG A C 1
ATOM 703 O O . ARG A 1 86 ? -2.250 6.011 -6.566 1.00 93.50 86 ARG A O 1
ATOM 710 N N . SER A 1 87 ? -2.540 8.225 -6.271 1.00 94.44 87 SER A N 1
ATOM 711 C CA . SER A 1 87 ? -2.163 8.589 -7.646 1.00 94.44 87 SER A CA 1
ATOM 712 C C . SER A 1 87 ? -0.733 8.160 -7.972 1.00 94.44 87 SER A C 1
ATOM 714 O O . SER A 1 87 ? -0.494 7.533 -8.997 1.00 94.44 87 SER A O 1
ATOM 716 N N . GLN A 1 88 ? 0.223 8.425 -7.080 1.00 96.06 88 GLN A N 1
ATOM 717 C CA . GLN A 1 88 ? 1.622 8.080 -7.334 1.00 96.06 88 GLN A CA 1
ATOM 718 C C . GLN A 1 88 ? 1.859 6.569 -7.408 1.00 96.06 88 GLN A C 1
ATOM 720 O O . GLN A 1 88 ? 2.586 6.107 -8.285 1.00 96.06 88 GLN A O 1
ATOM 725 N N . TYR A 1 89 ? 1.242 5.781 -6.524 1.00 97.44 89 TYR A N 1
ATOM 726 C CA . TYR A 1 89 ? 1.358 4.323 -6.565 1.00 97.44 89 TYR A CA 1
ATOM 727 C C . TYR A 1 89 ? 0.650 3.723 -7.782 1.00 97.44 89 TYR A C 1
ATOM 729 O O . TYR A 1 89 ? 1.132 2.729 -8.329 1.00 97.44 89 TYR A O 1
ATOM 737 N N . GLN A 1 90 ? -0.437 4.349 -8.242 1.00 97.38 90 GLN A N 1
ATOM 738 C CA . GLN A 1 90 ? -1.112 3.988 -9.487 1.00 97.38 90 GLN A CA 1
ATOM 739 C C . GLN A 1 90 ? -0.180 4.199 -10.684 1.00 97.38 90 GLN A C 1
ATOM 741 O O . GLN A 1 90 ? 0.001 3.290 -11.492 1.00 97.38 90 GLN A O 1
ATOM 746 N N . ASP A 1 91 ? 0.469 5.362 -10.751 1.00 96.44 91 ASP A N 1
ATOM 747 C CA . ASP A 1 91 ? 1.407 5.708 -11.822 1.00 96.44 91 ASP A CA 1
ATOM 748 C C . ASP A 1 91 ? 2.661 4.823 -11.810 1.00 96.44 91 ASP A C 1
ATOM 750 O O . ASP A 1 91 ? 3.255 4.571 -12.858 1.00 96.44 91 ASP A O 1
ATOM 754 N N . CYS A 1 92 ? 3.059 4.319 -10.637 1.00 96.94 92 CYS A N 1
ATOM 755 C CA . CYS A 1 92 ? 4.133 3.331 -10.505 1.00 96.94 92 CYS A CA 1
ATOM 756 C C . CYS A 1 92 ? 3.721 1.924 -10.965 1.00 96.94 92 CYS A C 1
ATOM 758 O O . CYS A 1 92 ? 4.580 1.056 -11.107 1.00 96.94 92 CYS A O 1
ATOM 760 N N . GLY A 1 93 ? 2.430 1.669 -11.183 1.00 97.69 93 GLY A N 1
ATOM 761 C CA . GLY A 1 93 ? 1.936 0.360 -11.597 1.00 97.69 93 GLY A CA 1
ATOM 762 C C . GLY A 1 93 ? 1.928 -0.687 -10.479 1.00 97.69 93 GLY A C 1
ATOM 763 O O . GLY A 1 93 ? 2.045 -1.880 -10.764 1.00 97.69 93 GLY A O 1
ATOM 764 N N . ILE A 1 94 ? 1.830 -0.266 -9.214 1.00 98.31 94 ILE A N 1
ATOM 765 C CA . ILE A 1 94 ? 1.740 -1.193 -8.079 1.00 98.31 94 ILE A CA 1
ATOM 766 C C . ILE A 1 94 ? 0.401 -1.931 -8.152 1.00 98.31 94 ILE A C 1
ATOM 768 O O . ILE A 1 94 ? -0.645 -1.315 -8.320 1.00 98.31 94 ILE A O 1
ATOM 772 N N . SER A 1 95 ? 0.437 -3.262 -8.073 1.00 98.19 95 SER A N 1
ATOM 773 C CA . SER A 1 95 ? -0.738 -4.094 -8.360 1.00 98.19 95 SER A CA 1
ATOM 774 C C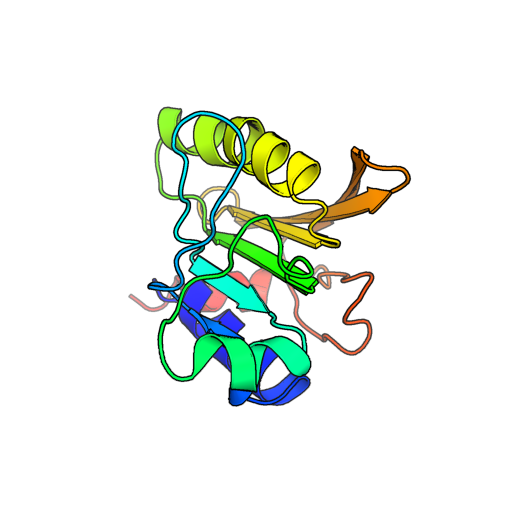 . SER A 1 95 ? -1.836 -3.978 -7.301 1.00 98.19 95 SER A C 1
ATOM 776 O O . SER A 1 95 ? -3.014 -4.076 -7.637 1.00 98.19 95 SER A O 1
ATOM 778 N N . GLU A 1 96 ? -1.469 -3.738 -6.044 1.00 98.44 96 GLU A N 1
ATOM 779 C CA . GLU A 1 96 ? -2.416 -3.616 -4.939 1.00 98.44 96 GLU A CA 1
ATOM 780 C C . GLU A 1 96 ? -1.947 -2.570 -3.927 1.00 98.44 96 GLU A C 1
ATOM 782 O O . GLU A 1 96 ? -0.757 -2.469 -3.616 1.00 98.44 96 GLU A O 1
ATOM 787 N N . TYR A 1 97 ? -2.891 -1.785 -3.418 1.00 98.38 97 TYR A N 1
ATOM 788 C CA . TYR A 1 97 ? -2.627 -0.718 -2.460 1.00 98.38 97 TYR A CA 1
ATOM 789 C C . TYR A 1 97 ? -3.659 -0.749 -1.339 1.00 98.38 97 TYR A C 1
ATOM 791 O O . TYR A 1 97 ? -4.862 -0.791 -1.594 1.00 98.38 97 TYR A O 1
ATOM 799 N N . TRP A 1 98 ? -3.182 -0.770 -0.098 1.00 98.25 98 TRP A N 1
ATOM 800 C CA . TRP A 1 98 ? -4.025 -0.789 1.090 1.00 98.25 98 TRP A CA 1
ATOM 801 C C . TRP A 1 98 ? -3.889 0.517 1.860 1.00 98.25 98 TRP A C 1
ATOM 803 O O . TRP A 1 98 ? -2.775 0.954 2.159 1.00 98.25 98 TRP A O 1
ATOM 813 N N . ILE A 1 99 ? -5.032 1.086 2.229 1.00 96.75 99 ILE A N 1
ATOM 814 C CA . ILE A 1 99 ? -5.125 2.225 3.140 1.00 96.75 99 ILE A CA 1
ATOM 815 C C . ILE A 1 99 ? -5.779 1.720 4.421 1.00 96.75 99 ILE A C 1
ATOM 817 O O . ILE A 1 99 ? -6.934 1.294 4.413 1.00 96.75 99 ILE A O 1
ATOM 821 N N . VAL A 1 100 ? -5.016 1.721 5.511 1.00 96.06 100 VAL A N 1
ATOM 822 C CA . VAL A 1 100 ? -5.462 1.266 6.829 1.00 96.06 100 VAL A CA 1
ATOM 823 C C . VAL A 1 100 ? -5.684 2.491 7.696 1.00 96.06 100 VAL A C 1
ATOM 825 O O . VAL A 1 100 ? -4.728 3.183 8.030 1.00 96.06 100 VAL A O 1
ATOM 828 N N . ASP A 1 101 ? -6.931 2.766 8.055 1.00 93.50 101 ASP A N 1
ATOM 829 C CA . ASP A 1 101 ? -7.337 3.989 8.742 1.00 93.50 101 ASP A CA 1
ATOM 830 C C . ASP A 1 101 ? -7.721 3.679 10.199 1.00 93.50 101 ASP A C 1
ATOM 832 O O . ASP A 1 101 ? -8.804 3.139 10.442 1.00 93.50 101 ASP A O 1
ATOM 836 N N . PRO A 1 102 ? -6.844 3.967 11.183 1.00 91.75 102 PRO A N 1
ATOM 837 C CA . PRO A 1 102 ? -7.084 3.600 12.577 1.00 91.75 102 PRO A CA 1
ATOM 838 C C . PRO A 1 102 ? -8.240 4.367 13.222 1.00 91.75 102 PRO A C 1
ATOM 840 O O . PRO A 1 102 ? -8.927 3.797 14.066 1.00 91.75 102 PRO A O 1
ATOM 843 N N . ASP A 1 103 ? -8.483 5.621 12.823 1.00 89.12 103 ASP A N 1
ATOM 844 C CA . ASP A 1 103 ? -9.554 6.433 13.419 1.00 89.12 103 ASP A CA 1
ATOM 845 C C . ASP A 1 103 ? -10.937 5.885 13.037 1.00 89.12 103 ASP A C 1
ATOM 847 O O . ASP A 1 103 ? -11.852 5.857 13.856 1.00 89.12 103 ASP A O 1
ATOM 851 N N . THR A 1 104 ? -11.097 5.461 11.778 1.00 90.88 104 THR A N 1
ATOM 852 C CA . THR A 1 104 ? -12.357 4.877 11.283 1.00 90.88 104 THR A CA 1
ATOM 853 C C . THR A 1 104 ? -12.415 3.361 11.448 1.00 90.88 104 THR A C 1
ATOM 855 O O . THR A 1 104 ? -13.471 2.771 11.238 1.00 90.88 104 THR A O 1
ATOM 858 N N . GLN A 1 105 ? -11.298 2.729 11.823 1.00 94.31 105 GLN A N 1
ATOM 859 C CA . GLN A 1 105 ? -11.123 1.276 11.866 1.00 94.31 105 GLN A CA 1
ATOM 860 C C . GLN A 1 105 ? -11.537 0.594 10.555 1.00 94.31 105 GLN A C 1
ATOM 862 O O . GLN A 1 105 ? -12.213 -0.440 10.550 1.00 94.31 105 GL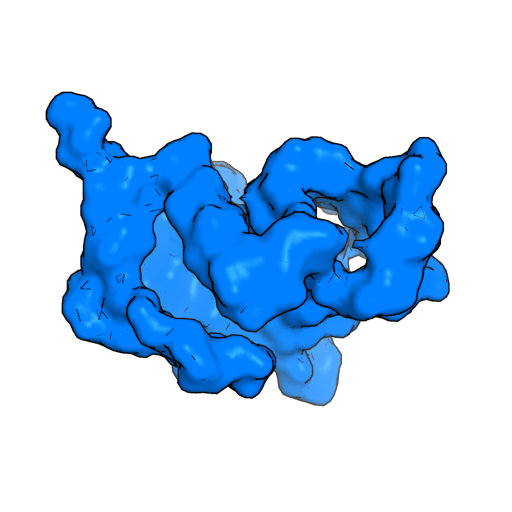N A O 1
ATOM 867 N N . THR A 1 106 ? -11.108 1.177 9.432 1.00 95.94 106 THR A N 1
ATOM 868 C CA . THR A 1 106 ? -11.376 0.649 8.090 1.00 95.94 106 THR A CA 1
ATOM 869 C C . THR A 1 106 ? -10.093 0.259 7.367 1.00 95.94 106 THR A C 1
ATOM 871 O O . THR A 1 106 ? -9.058 0.921 7.469 1.00 95.94 106 THR A O 1
ATOM 874 N N . VAL A 1 107 ? -10.156 -0.845 6.625 1.00 97.75 107 VAL A N 1
ATOM 875 C CA . VAL A 1 107 ? -9.108 -1.262 5.691 1.00 97.75 107 VAL A CA 1
ATOM 876 C C . VAL A 1 107 ? -9.674 -1.186 4.285 1.00 97.75 107 VAL A C 1
ATOM 878 O O . VAL A 1 107 ? -10.500 -2.014 3.912 1.00 97.75 107 VAL A O 1
ATOM 881 N N . MET A 1 108 ? -9.224 -0.209 3.502 1.00 98.12 108 MET A N 1
ATOM 882 C CA . MET A 1 108 ? -9.592 -0.083 2.094 1.00 98.12 108 MET A CA 1
ATOM 883 C C . MET A 1 108 ? -8.546 -0.773 1.221 1.00 98.12 108 MET A C 1
ATOM 885 O O . MET A 1 108 ? -7.359 -0.444 1.283 1.00 98.12 108 MET A O 1
ATOM 889 N N . VAL A 1 109 ? -8.996 -1.712 0.390 1.00 98.50 109 VAL A N 1
ATOM 890 C CA . VAL A 1 109 ? -8.156 -2.466 -0.546 1.00 98.50 109 VAL A CA 1
ATOM 891 C C . VAL A 1 109 ? -8.434 -2.003 -1.970 1.00 98.50 109 VAL A C 1
ATOM 893 O O . VAL A 1 109 ? -9.576 -2.012 -2.431 1.00 98.50 109 VAL A O 1
ATOM 896 N N . LEU A 1 110 ? -7.375 -1.623 -2.678 1.00 98.44 110 LEU A N 1
ATOM 897 C CA . LEU A 1 110 ? -7.415 -1.168 -4.062 1.00 98.44 110 LEU A CA 1
ATOM 898 C C . LEU A 1 110 ? -6.616 -2.123 -4.954 1.00 98.44 110 LEU A C 1
ATOM 900 O O . LEU A 1 110 ? -5.484 -2.476 -4.627 1.00 98.44 110 LEU A O 1
ATOM 904 N N . GLU A 1 111 ? -7.178 -2.482 -6.105 1.00 98.38 111 GLU A N 1
ATOM 905 C CA . GLU A 1 111 ? -6.526 -3.279 -7.149 1.00 98.38 111 GLU A CA 1
ATOM 906 C C . GLU A 1 111 ? -6.286 -2.428 -8.393 1.00 98.38 111 GLU A C 1
ATOM 908 O O . GLU A 1 111 ? -7.164 -1.678 -8.828 1.00 98.38 111 GLU A O 1
ATOM 913 N N . LEU A 1 112 ? -5.096 -2.530 -8.984 1.00 98.31 112 LEU A N 1
ATOM 914 C CA . LEU A 1 112 ? -4.787 -1.832 -10.225 1.00 98.31 112 LEU A CA 1
ATOM 915 C C . LEU A 1 112 ? -5.357 -2.591 -11.430 1.00 98.31 112 LEU A C 1
ATOM 917 O O . LEU A 1 112 ? -4.775 -3.569 -11.899 1.00 98.31 112 LEU A O 1
ATOM 921 N N . VAL A 1 113 ? -6.450 -2.081 -11.994 1.00 96.62 113 VAL A N 1
ATOM 922 C CA . VAL A 1 113 ? -7.116 -2.640 -13.177 1.00 96.62 113 VAL A CA 1
ATOM 923 C C . VAL A 1 113 ? -6.977 -1.660 -14.336 1.00 96.62 113 VAL A C 1
ATOM 925 O O . VAL A 1 113 ? -7.342 -0.495 -14.225 1.00 96.62 113 VAL A O 1
ATOM 928 N N . ALA A 1 114 ? -6.416 -2.110 -15.463 1.00 93.69 114 ALA A N 1
ATOM 929 C CA . ALA A 1 114 ? -6.238 -1.282 -16.664 1.00 93.69 114 ALA A CA 1
ATOM 930 C C . ALA A 1 114 ? -5.587 0.100 -16.397 1.00 93.69 114 ALA A C 1
ATOM 932 O O . ALA A 1 114 ? -5.943 1.090 -17.030 1.00 93.69 114 ALA A O 1
ATOM 933 N N . LYS A 1 115 ? -4.591 0.145 -15.493 1.00 93.88 115 LYS A N 1
ATOM 934 C CA . LYS A 1 115 ? -3.861 1.351 -15.031 1.00 93.88 115 LYS A CA 1
ATOM 935 C C . LYS A 1 115 ? -4.641 2.290 -14.101 1.00 93.88 115 LYS A C 1
ATOM 937 O O . LYS A 1 115 ? -4.178 3.396 -13.837 1.00 93.88 115 LYS A O 1
ATOM 942 N N . THR A 1 116 ? -5.786 1.872 -13.571 1.00 96.38 116 THR A N 1
ATOM 943 C CA . THR A 1 116 ? -6.544 2.649 -12.585 1.00 96.38 116 THR A CA 1
ATOM 944 C C . THR A 1 116 ? -6.882 1.798 -11.371 1.00 96.38 116 THR A C 1
ATOM 946 O O . THR A 1 116 ? -7.262 0.635 -11.497 1.00 96.38 116 THR A O 1
ATOM 949 N N . TYR A 1 117 ? -6.731 2.366 -10.177 1.00 97.75 117 TYR A N 1
ATOM 950 C CA . TYR A 1 117 ? -7.116 1.680 -8.954 1.00 97.75 117 TYR A CA 1
ATOM 951 C C . TYR A 1 117 ? -8.633 1.593 -8.827 1.00 97.75 117 TYR A C 1
ATOM 953 O O . TYR A 1 117 ? -9.305 2.620 -8.706 1.00 97.75 117 TYR A O 1
ATOM 961 N N . THR A 1 118 ? -9.136 0.365 -8.769 1.00 97.25 118 THR A N 1
ATOM 962 C CA . THR A 1 118 ? -10.524 0.033 -8.443 1.00 97.25 118 THR A CA 1
ATOM 963 C C . THR A 1 118 ? -10.596 -0.441 -6.998 1.00 97.25 118 THR A C 1
ATOM 965 O O . THR A 1 118 ? -9.695 -1.130 -6.523 1.00 97.25 118 THR A O 1
ATOM 968 N N . GLU A 1 119 ? -11.649 -0.056 -6.284 1.00 97.25 119 GLU A N 1
ATOM 969 C CA . GLU A 1 119 ? -11.879 -0.541 -4.927 1.00 97.25 119 GLU A CA 1
ATOM 970 C C . GLU A 1 119 ? -12.340 -1.998 -4.953 1.00 97.25 119 GLU A C 1
ATOM 972 O O . GLU A 1 119 ? -13.331 -2.339 -5.596 1.00 97.25 119 GLU A O 1
ATOM 977 N N . VAL A 1 120 ? -11.597 -2.853 -4.252 1.00 97.69 120 VAL A N 1
ATOM 978 C CA . VAL A 1 120 ? -11.971 -4.248 -3.991 1.00 97.69 120 VAL A CA 1
ATOM 979 C C . VAL A 1 120 ? -12.976 -4.299 -2.844 1.00 97.69 120 VAL A C 1
ATOM 981 O O . VAL A 1 120 ? -13.929 -5.075 -2.878 1.00 97.69 120 VAL A O 1
ATOM 984 N N . GLY A 1 121 ? -12.756 -3.461 -1.833 1.00 97.38 121 GLY A N 1
ATOM 985 C CA . GLY A 1 121 ? -13.685 -3.224 -0.740 1.00 97.38 121 GLY A CA 1
ATOM 986 C C . GLY A 1 121 ? -13.064 -2.394 0.378 1.00 97.38 121 GLY A C 1
ATOM 987 O O . GLY A 1 121 ? -11.840 -2.252 0.465 1.00 97.38 121 GLY A O 1
ATOM 988 N N . SER A 1 122 ? -13.934 -1.896 1.250 1.00 97.81 122 SER A N 1
ATOM 989 C CA . SER A 1 122 ? -13.596 -1.297 2.536 1.00 97.81 122 SER A CA 1
ATOM 990 C C . SER A 1 122 ? -14.136 -2.194 3.647 1.00 97.81 122 SER A C 1
ATOM 992 O O . SER A 1 122 ? -15.332 -2.480 3.682 1.00 97.81 122 SER A O 1
ATOM 994 N N . PHE A 1 123 ? -13.245 -2.693 4.503 1.00 98.38 123 PHE A N 1
ATOM 995 C CA . PHE A 1 123 ? -13.542 -3.727 5.496 1.00 98.38 123 PHE A CA 1
ATOM 996 C C . PHE A 1 123 ? -13.440 -3.171 6.916 1.00 98.38 123 PHE A C 1
ATOM 998 O O . PHE A 1 123 ? -12.491 -2.452 7.238 1.00 98.38 123 PHE A O 1
ATOM 1005 N N . SER A 1 124 ? -14.379 -3.556 7.777 1.00 97.75 124 SER A N 1
ATOM 1006 C CA . SER A 1 124 ? -14.501 -3.094 9.161 1.00 97.75 124 SER A CA 1
ATOM 1007 C C . SER A 1 124 ? -14.914 -4.231 10.107 1.00 97.75 124 SER A C 1
ATOM 1009 O O . SER A 1 124 ? -15.410 -5.275 9.682 1.00 97.75 124 SER A O 1
ATOM 1011 N N . GLY A 1 125 ? -14.687 -4.067 11.415 1.00 96.94 125 GLY A N 1
ATOM 1012 C CA . GLY A 1 125 ? -15.105 -5.055 12.418 1.00 96.94 125 GLY A CA 1
ATOM 1013 C C . GLY A 1 125 ? -14.666 -6.488 12.076 1.00 96.94 125 GLY A C 1
ATOM 1014 O O . GLY A 1 125 ? -13.505 -6.742 11.774 1.00 96.94 125 GLY A O 1
ATOM 1015 N N . TYR A 1 126 ? -15.585 -7.450 12.106 1.00 97.62 126 TYR A N 1
ATOM 1016 C CA . TYR A 1 126 ? -15.268 -8.861 11.841 1.00 97.62 126 TYR A CA 1
ATOM 1017 C C . TYR A 1 126 ? -15.249 -9.241 10.352 1.00 97.62 126 TYR A C 1
ATOM 1019 O O . TYR A 1 126 ? -15.172 -10.426 10.026 1.00 97.62 126 TYR A O 1
ATOM 1027 N N . GLU A 1 127 ? -15.316 -8.272 9.439 1.00 98.00 127 GLU A N 1
ATOM 1028 C CA . GLU A 1 127 ? -15.215 -8.542 8.007 1.00 98.00 127 GLU A CA 1
ATOM 1029 C C . GLU A 1 127 ? -13.804 -9.018 7.649 1.00 98.00 127 GLU A C 1
ATOM 1031 O O . GLU A 1 127 ? -12.799 -8.434 8.067 1.00 98.00 127 GLU A O 1
ATOM 1036 N N . GLN A 1 128 ? -13.728 -10.096 6.865 1.00 97.88 128 GLN A N 1
ATOM 1037 C CA . GLN A 1 128 ? -12.464 -10.613 6.353 1.00 97.88 128 GLN A CA 1
ATOM 1038 C C . GLN A 1 128 ? -11.925 -9.679 5.268 1.00 97.88 128 GLN A C 1
ATOM 1040 O O . GLN A 1 128 ? -12.604 -9.436 4.269 1.00 97.88 128 GLN A O 1
ATOM 1045 N N . VAL A 1 129 ? -10.687 -9.215 5.437 1.00 98.31 129 VAL A N 1
ATOM 1046 C CA . VAL A 1 129 ? -10.004 -8.377 4.450 1.00 98.31 129 VAL A CA 1
ATOM 1047 C C . VAL A 1 129 ? -9.612 -9.236 3.254 1.00 98.31 129 VAL A C 1
ATOM 1049 O O . VAL A 1 129 ? -8.855 -10.200 3.386 1.00 98.31 129 VAL A O 1
ATOM 1052 N N . ARG A 1 130 ? -10.136 -8.900 2.072 1.00 98.00 130 ARG A N 1
ATOM 1053 C CA . ARG A 1 130 ? -9.916 -9.683 0.849 1.00 98.00 130 ARG A CA 1
ATOM 1054 C C . ARG A 1 130 ? -8.828 -9.054 -0.011 1.00 98.00 130 ARG A C 1
ATOM 1056 O O . ARG A 1 130 ? -9.021 -7.975 -0.559 1.00 98.00 130 ARG A O 1
ATOM 1063 N N . SER A 1 131 ? -7.720 -9.773 -0.168 1.00 98.00 131 SER A N 1
ATOM 1064 C CA . SER A 1 131 ? -6.655 -9.434 -1.116 1.00 98.00 131 SER A CA 1
ATOM 1065 C C . SER A 1 131 ? -6.852 -10.164 -2.452 1.00 98.00 131 SER A C 1
ATOM 1067 O O . SER A 1 131 ? -6.967 -11.396 -2.450 1.00 98.00 131 SER A O 1
ATOM 1069 N N . PRO A 1 132 ? -6.825 -9.463 -3.601 1.00 96.56 132 PRO A N 1
ATOM 1070 C CA . PRO A 1 132 ? -6.751 -10.098 -4.916 1.00 96.56 132 PRO A CA 1
ATOM 1071 C C . PRO A 1 132 ? -5.502 -10.970 -5.106 1.00 96.56 132 PRO A C 1
ATOM 1073 O O . PRO A 1 132 ? -5.605 -12.051 -5.699 1.00 96.56 132 PRO A O 1
ATOM 1076 N N . GLN A 1 133 ? -4.341 -10.536 -4.590 1.00 96.06 133 GLN A N 1
ATOM 1077 C CA . GLN A 1 133 ? -3.068 -11.253 -4.745 1.00 96.06 133 GLN A CA 1
ATOM 1078 C C . GLN A 1 133 ? -2.818 -12.308 -3.665 1.00 96.06 133 GLN A C 1
ATOM 1080 O O . GLN A 1 133 ? -2.222 -13.347 -3.949 1.00 96.06 133 GLN A O 1
ATOM 1085 N N . PHE A 1 134 ? -3.276 -12.072 -2.436 1.00 97.44 134 PHE A N 1
ATOM 1086 C CA . PHE A 1 134 ? -3.001 -12.916 -1.273 1.00 97.44 134 PHE A CA 1
ATOM 1087 C C . PHE A 1 134 ? -4.284 -13.584 -0.767 1.00 97.44 134 PHE A C 1
ATOM 1089 O O . PHE A 1 134 ? -4.748 -13.321 0.338 1.00 97.44 134 PHE A O 1
ATOM 1096 N N . ARG A 1 135 ? -4.872 -14.466 -1.584 1.00 95.50 135 ARG A N 1
ATOM 1097 C CA . ARG A 1 135 ? -6.174 -15.114 -1.303 1.00 95.50 135 ARG A CA 1
ATOM 1098 C C . ARG A 1 135 ? -6.188 -16.004 -0.059 1.00 95.50 135 ARG A C 1
ATOM 1100 O O . ARG A 1 135 ? -7.251 -16.272 0.487 1.00 95.50 135 ARG A O 1
ATOM 1107 N N . GLU A 1 136 ? -5.018 -16.464 0.368 1.00 95.00 136 GLU A N 1
ATOM 1108 C CA . GLU A 1 136 ? -4.834 -17.262 1.586 1.00 95.00 136 GLU A CA 1
ATOM 1109 C C . GLU A 1 136 ? -4.782 -16.398 2.857 1.00 95.00 136 GLU A C 1
ATOM 1111 O O . GLU A 1 136 ? -4.754 -16.931 3.966 1.00 95.00 136 GLU A O 1
ATOM 1116 N N . LEU A 1 137 ? -4.783 -15.065 2.723 1.00 96.00 137 LEU A N 1
ATOM 1117 C CA . LEU A 1 137 ? -4.806 -14.165 3.865 1.00 96.00 137 LEU A CA 1
ATOM 1118 C C . LEU A 1 137 ? -6.118 -14.323 4.644 1.00 96.00 137 LEU A C 1
ATOM 1120 O O . LEU A 1 137 ? -7.214 -14.052 4.149 1.00 96.00 137 LEU A O 1
ATOM 1124 N N . ASN A 1 138 ? -5.988 -14.726 5.903 1.00 95.25 138 ASN A N 1
ATOM 1125 C CA . ASN A 1 138 ? -7.111 -14.931 6.804 1.00 95.25 138 ASN A CA 1
ATOM 1126 C C . ASN A 1 138 ? -7.038 -13.952 7.981 1.00 95.25 138 ASN A C 1
ATOM 1128 O O . ASN A 1 138 ? -6.665 -14.326 9.093 1.00 95.25 138 ASN A O 1
ATOM 1132 N N . LEU A 1 139 ? -7.344 -12.682 7.705 1.00 96.56 139 LEU A N 1
ATOM 1133 C CA . LEU A 1 139 ? -7.395 -11.608 8.697 1.00 96.56 139 LEU A CA 1
ATOM 1134 C C . LEU A 1 139 ? -8.714 -10.851 8.599 1.00 96.56 139 LEU A C 1
ATOM 1136 O O . LEU A 1 139 ? -9.177 -10.519 7.508 1.00 96.56 139 LEU A O 1
ATOM 1140 N N . THR A 1 140 ? -9.282 -10.533 9.754 1.00 97.88 140 THR A N 1
ATOM 1141 C CA . THR A 1 140 ? -10.387 -9.579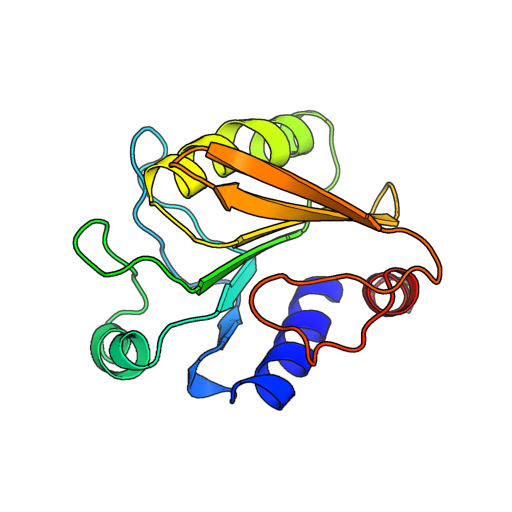 9.882 1.00 97.88 140 THR A CA 1
ATOM 1142 C C . THR A 1 140 ? -9.860 -8.177 10.164 1.00 97.88 140 THR A C 1
ATOM 1144 O O . THR A 1 140 ? -8.775 -8.019 10.734 1.00 97.88 140 THR A O 1
ATOM 1147 N N . ALA A 1 141 ? -10.638 -7.149 9.822 1.00 97.31 141 ALA A N 1
ATOM 1148 C CA . ALA A 1 141 ? -10.296 -5.768 10.166 1.00 97.31 141 ALA A CA 1
ATOM 1149 C C . ALA A 1 141 ? -10.104 -5.595 11.689 1.00 97.31 141 ALA A C 1
ATOM 1151 O O . ALA A 1 141 ? -9.126 -4.998 12.134 1.00 97.31 141 ALA A O 1
ATOM 1152 N N . ALA A 1 142 ? -10.953 -6.219 12.506 1.00 96.44 142 ALA A N 1
ATOM 1153 C CA . ALA A 1 142 ? -10.869 -6.195 13.962 1.00 96.44 142 ALA A CA 1
ATOM 1154 C C . ALA A 1 142 ? -9.540 -6.757 14.476 1.00 96.44 142 ALA A C 1
ATOM 1156 O O . ALA A 1 142 ? -8.982 -6.200 15.411 1.00 96.44 142 ALA A O 1
ATOM 1157 N N . GLN A 1 143 ? -8.991 -7.815 13.870 1.00 96.50 143 GLN A N 1
ATOM 1158 C CA . GLN A 1 143 ? -7.668 -8.325 14.255 1.00 96.50 143 GLN A CA 1
ATOM 1159 C C . GLN A 1 143 ? -6.549 -7.330 13.931 1.00 96.50 143 GLN A C 1
ATOM 1161 O O . GLN A 1 143 ? -5.613 -7.191 14.717 1.00 96.50 143 GLN A O 1
ATOM 1166 N N . ILE A 1 144 ? -6.658 -6.616 12.807 1.00 96.19 144 ILE A N 1
ATOM 1167 C CA . ILE A 1 144 ? -5.697 -5.577 12.418 1.00 96.19 144 ILE A CA 1
ATOM 1168 C C . ILE A 1 144 ? -5.719 -4.435 13.444 1.00 96.19 144 ILE A C 1
ATOM 1170 O O . ILE A 1 144 ? -4.659 -4.032 13.923 1.00 96.19 144 ILE A O 1
ATOM 1174 N N . PHE A 1 145 ? -6.903 -3.972 13.857 1.00 94.62 145 PHE A N 1
ATOM 1175 C CA . PHE A 1 145 ? -7.048 -2.859 14.808 1.00 94.62 145 PHE A CA 1
ATOM 1176 C C . PHE A 1 145 ? -6.924 -3.253 16.285 1.00 94.62 145 PHE A C 1
ATOM 1178 O O . PHE A 1 145 ? -6.525 -2.424 17.097 1.00 94.62 145 PHE A O 1
ATOM 1185 N N . ALA A 1 146 ? -7.167 -4.513 16.656 1.00 87.94 146 ALA A N 1
ATOM 1186 C CA . ALA A 1 146 ? -6.951 -5.003 18.021 1.00 87.94 146 ALA A CA 1
ATOM 1187 C C . ALA A 1 146 ? -5.487 -4.855 18.459 1.00 87.94 146 ALA A C 1
ATOM 1189 O O . ALA A 1 146 ? -5.212 -4.672 19.643 1.00 87.94 146 ALA A O 1
ATOM 1190 N N . SER A 1 147 ? -4.557 -4.874 17.497 1.00 65.69 147 SER A N 1
ATOM 1191 C CA . SER A 1 147 ? -3.136 -4.623 17.739 1.00 65.69 147 SER A CA 1
ATOM 1192 C C . SER A 1 147 ? -2.813 -3.188 18.171 1.00 65.69 147 SER A C 1
ATOM 1194 O O . SER A 1 147 ? -1.699 -2.982 18.626 1.00 65.69 147 SER A O 1
ATOM 1196 N N . ALA A 1 148 ? -3.745 -2.231 18.041 1.00 59.38 148 ALA A N 1
ATOM 1197 C CA . ALA A 1 148 ? -3.581 -0.825 18.430 1.00 59.38 148 ALA A CA 1
ATOM 1198 C C . ALA A 1 148 ? -4.198 -0.470 19.799 1.00 59.38 148 ALA A C 1
ATOM 1200 O O . ALA A 1 148 ? -3.921 0.601 20.324 1.00 59.38 148 ALA A O 1
ATOM 1201 N N . ASN A 1 149 ? -5.031 -1.351 20.367 1.00 47.41 149 ASN A N 1
ATOM 1202 C CA . ASN A 1 149 ? -5.807 -1.095 21.591 1.00 47.41 149 ASN A CA 1
ATOM 1203 C C . ASN A 1 149 ? -5.210 -1.761 22.846 1.00 47.41 149 ASN A C 1
ATOM 1205 O O . ASN A 1 149 ? -5.916 -1.956 23.833 1.00 47.41 149 ASN A O 1
ATOM 1209 N N . GLN A 1 150 ? -3.935 -2.159 22.811 1.00 39.56 150 GLN A N 1
ATOM 1210 C CA . GLN A 1 150 ? -3.206 -2.591 24.007 1.00 39.56 150 GLN A CA 1
ATOM 1211 C C . GLN A 1 150 ? -2.383 -1.420 24.561 1.00 39.56 150 GLN A C 1
ATOM 1213 O O . GLN A 1 150 ? -1.160 -1.403 24.430 1.00 39.56 150 GLN A O 1
ATOM 1218 N N . GLU A 1 151 ? -3.075 -0.451 25.162 1.00 36.97 151 GLU A N 1
ATOM 1219 C CA . GLU A 1 151 ? -2.530 0.512 26.133 1.00 36.97 151 GLU A CA 1
ATOM 1220 C C . GLU A 1 151 ? -3.399 0.513 27.395 1.00 36.97 151 GLU A C 1
ATOM 1222 O O . GLU A 1 151 ? -4.645 0.489 27.258 1.00 36.97 151 GLU A O 1
#